Protein AF-A0A1V3IT65-F1 (afdb_monomer_lite)

Secondary structure (DSSP, 8-state):
--------SHHHHHHHHHHHHHHHHHHHHHHHHHHHHHHTT--HHHHHHHHHHTSGGGGTS-HHHHHHHHHHHHHHHHHHHHS--S-SHHHHHHHHHHHHSGGGTTS---PPPPGGGS-HHHHHHHHHHHHHHHHHHHHHT--

Sequence (143 aa):
MVIHFTDQSGTIWDKMSKKQSNEHEIQNLLQELKKLLNEVGWDKKVLAKKVVESQEEYFSDTEEEIEKKKSKEYEIIRKLFNRPPKKEETLHFYISFIVEHEDNKKLDFCKLPELENFDDNQKEILTGIAEISSAFFKREKGE

Radius of gyration: 23.19 Å; chains: 1; bounding box: 63×65×56 Å

Foldseek 3Di:
DDDDDDPPPVVVVVVVVVQVVLVVVLVVLLVLLVVLCVVLVHDLLNLLLVVLVPDPCNVVDDPVVSVVSSVVSSVVSVCCNVPPDSDCVVSVVSSCCSCPPPSCVPPDPPDDDDLVPDDPVRNVVVVVVVVVVVVVVVVVVDD

Organism: NCBI:txid1908263

pLDDT: mean 81.08, std 15.34, range [35.62, 96.56]

Structure (mmCIF, N/CA/C/O backbone):
data_AF-A0A1V3IT65-F1
#
_entry.id   AF-A0A1V3IT65-F1
#
loop_
_atom_site.group_PDB
_atom_site.id
_atom_site.type_symbol
_atom_site.label_atom_id
_atom_site.label_alt_id
_atom_site.label_comp_id
_atom_site.label_asym_id
_atom_site.label_entity_id
_atom_site.label_seq_id
_atom_site.pdbx_PDB_ins_code
_atom_site.Cartn_x
_atom_site.Cartn_y
_atom_site.Cartn_z
_atom_site.occupancy
_atom_site.B_iso_or_equiv
_atom_site.auth_seq_id
_atom_site.auth_comp_id
_atom_site.auth_asym_id
_atom_site.auth_atom_id
_atom_site.pdbx_PDB_model_num
ATOM 1 N N . MET A 1 1 ? 50.933 35.010 2.684 1.00 39.28 1 MET A N 1
ATOM 2 C CA . MET A 1 1 ? 49.476 35.054 2.920 1.00 39.28 1 MET A CA 1
ATOM 3 C C . MET A 1 1 ? 48.849 34.124 1.893 1.00 39.28 1 MET A C 1
ATOM 5 O O . MET A 1 1 ? 48.852 34.461 0.719 1.00 39.28 1 MET A O 1
ATOM 9 N N . VAL A 1 2 ? 48.494 32.899 2.286 1.00 35.62 2 VAL A N 1
ATOM 10 C CA . VAL A 1 2 ? 47.970 31.880 1.358 1.00 35.62 2 VAL A CA 1
ATOM 11 C C . VAL A 1 2 ? 46.451 31.987 1.375 1.00 35.62 2 VAL A C 1
ATOM 13 O O . VAL A 1 2 ? 45.830 31.748 2.407 1.00 35.62 2 VAL A O 1
ATOM 16 N N . ILE A 1 3 ? 45.864 32.407 0.257 1.00 40.31 3 ILE A N 1
ATOM 17 C CA . ILE A 1 3 ? 44.412 32.456 0.089 1.00 40.31 3 ILE A CA 1
ATOM 18 C C . ILE A 1 3 ? 43.973 31.059 -0.354 1.00 40.31 3 ILE A C 1
ATOM 20 O O . ILE A 1 3 ? 44.206 30.660 -1.492 1.00 40.31 3 ILE A O 1
ATOM 24 N N . HIS A 1 4 ? 43.367 30.304 0.562 1.00 38.53 4 HIS A N 1
ATOM 25 C CA . HIS A 1 4 ? 42.666 29.068 0.233 1.00 38.53 4 HIS A CA 1
ATOM 26 C C . HIS A 1 4 ? 41.359 29.415 -0.489 1.00 38.53 4 HIS A C 1
ATOM 28 O O . HIS A 1 4 ? 40.383 29.821 0.139 1.00 38.53 4 HIS A O 1
ATOM 34 N N . PHE A 1 5 ? 41.333 29.236 -1.808 1.00 39.69 5 PHE A N 1
ATOM 35 C CA . PHE A 1 5 ? 40.084 29.149 -2.558 1.00 39.69 5 PHE A CA 1
ATOM 36 C C . PHE A 1 5 ? 39.468 27.774 -2.291 1.00 39.69 5 PHE A C 1
ATOM 38 O O . PHE A 1 5 ? 39.936 26.760 -2.804 1.00 39.69 5 PHE A O 1
ATOM 45 N N . THR A 1 6 ? 38.451 27.727 -1.433 1.00 50.41 6 THR A N 1
ATOM 46 C CA . THR A 1 6 ? 37.598 26.544 -1.302 1.00 50.41 6 THR A CA 1
ATOM 47 C C . THR A 1 6 ? 36.607 26.550 -2.459 1.00 50.41 6 THR A C 1
ATOM 49 O O . THR A 1 6 ? 35.789 27.458 -2.590 1.00 50.41 6 THR A O 1
ATOM 52 N N . ASP A 1 7 ? 36.719 25.548 -3.329 1.00 49.53 7 ASP A N 1
ATOM 53 C CA . ASP A 1 7 ? 35.789 25.301 -4.424 1.00 49.53 7 ASP A CA 1
ATOM 54 C C . ASP A 1 7 ? 34.410 24.909 -3.860 1.00 49.53 7 ASP A C 1
ATOM 56 O O . ASP A 1 7 ? 34.151 23.765 -3.487 1.00 49.53 7 ASP A O 1
ATOM 60 N N . GLN A 1 8 ? 33.522 25.897 -3.742 1.00 52.56 8 GLN A N 1
ATOM 61 C CA . GLN A 1 8 ? 32.129 25.707 -3.329 1.00 52.56 8 GLN A CA 1
ATOM 62 C C . GLN A 1 8 ? 31.224 25.238 -4.482 1.00 52.56 8 GLN A C 1
ATOM 64 O O . GLN A 1 8 ? 30.040 24.989 -4.262 1.00 52.56 8 GLN A O 1
ATOM 69 N N . SER A 1 9 ? 31.741 25.105 -5.709 1.00 51.88 9 SER A N 1
ATOM 70 C CA . SER A 1 9 ? 30.915 24.776 -6.873 1.00 51.88 9 SER A CA 1
ATOM 71 C C . SER A 1 9 ? 30.612 23.275 -6.960 1.00 51.88 9 SER A C 1
ATOM 73 O O . SER A 1 9 ? 29.452 22.902 -7.144 1.00 51.88 9 SER A O 1
ATOM 75 N N . GLY A 1 10 ? 31.587 22.400 -6.684 1.00 46.09 10 GLY A N 1
ATOM 76 C CA . GLY A 1 10 ? 31.393 20.941 -6.696 1.00 46.09 10 GLY A CA 1
ATOM 77 C C . GLY A 1 10 ? 30.369 20.417 -5.675 1.00 46.09 10 GLY A C 1
ATOM 78 O O . GLY A 1 10 ? 29.684 19.427 -5.924 1.00 46.09 10 GLY A O 1
ATOM 79 N N . THR A 1 11 ? 30.182 21.113 -4.548 1.00 58.62 11 THR A N 1
ATOM 80 C CA . THR A 1 11 ? 29.223 20.717 -3.496 1.00 58.62 11 THR A CA 1
ATOM 81 C C . THR A 1 11 ? 27.770 21.073 -3.811 1.00 58.62 11 THR A C 1
ATOM 83 O O . THR A 1 11 ? 26.863 20.496 -3.208 1.00 58.62 11 THR A O 1
ATOM 86 N N . ILE A 1 12 ? 27.517 22.006 -4.733 1.00 57.84 12 ILE A N 1
ATOM 87 C CA . ILE A 1 12 ? 26.158 22.420 -5.112 1.00 57.84 12 ILE A CA 1
ATOM 88 C C . ILE A 1 12 ? 25.597 21.479 -6.183 1.00 57.84 12 ILE A C 1
ATOM 90 O O . ILE A 1 12 ? 24.461 21.026 -6.047 1.00 57.84 12 ILE A O 1
ATOM 94 N N . TRP A 1 13 ? 26.402 21.117 -7.187 1.00 50.91 13 TRP A N 1
ATOM 95 C CA . TRP A 1 13 ? 26.004 20.185 -8.249 1.00 50.91 13 TRP A CA 1
ATOM 96 C C . TRP A 1 13 ? 25.720 18.775 -7.719 1.00 50.91 13 TRP A C 1
ATOM 98 O O . TRP A 1 13 ? 24.693 18.191 -8.059 1.00 50.91 13 TRP A O 1
ATOM 108 N N . ASP A 1 14 ? 26.558 18.264 -6.811 1.00 58.44 14 ASP A N 1
ATOM 109 C CA . ASP A 1 14 ? 26.351 16.959 -6.166 1.00 58.44 14 ASP A CA 1
ATOM 110 C C . ASP A 1 14 ? 25.064 16.931 -5.314 1.00 58.44 14 ASP A C 1
ATOM 112 O O . ASP A 1 14 ? 24.287 15.977 -5.364 1.00 58.44 14 ASP A O 1
ATOM 116 N N . LYS A 1 15 ? 24.761 18.025 -4.599 1.00 59.66 15 LYS A N 1
ATOM 117 C CA . LYS A 1 15 ? 23.508 18.166 -3.835 1.00 59.66 15 LYS A CA 1
ATOM 118 C C . LYS A 1 15 ? 22.276 18.300 -4.730 1.00 59.66 15 LYS A C 1
ATOM 120 O O . LYS A 1 15 ? 21.230 17.756 -4.385 1.00 59.66 15 LYS A O 1
ATOM 125 N N . MET A 1 16 ? 22.374 19.025 -5.846 1.00 61.03 16 MET A N 1
ATOM 126 C CA . MET A 1 16 ? 21.277 19.156 -6.813 1.00 61.03 16 MET A CA 1
ATOM 127 C C . MET A 1 16 ? 20.973 17.817 -7.492 1.00 61.03 16 MET A C 1
ATOM 129 O O . MET A 1 16 ? 19.810 17.425 -7.536 1.00 61.03 16 MET A O 1
ATOM 133 N N . SER A 1 17 ? 22.009 17.083 -7.909 1.00 62.94 17 SER A N 1
ATOM 134 C CA . SER A 1 17 ? 21.887 15.749 -8.508 1.00 62.94 17 SER A CA 1
ATOM 135 C C . SER A 1 17 ? 21.255 14.738 -7.541 1.00 62.94 17 SER A C 1
ATOM 137 O O . SER A 1 17 ? 20.247 14.111 -7.864 1.00 62.94 17 SER A O 1
ATOM 139 N N . LYS A 1 18 ? 21.744 14.662 -6.293 1.00 63.47 18 LYS A N 1
ATOM 140 C CA . LYS A 1 18 ? 21.172 13.778 -5.256 1.00 63.47 18 LYS A CA 1
ATOM 141 C C . LYS A 1 18 ? 19.723 14.113 -4.917 1.00 63.47 18 LYS A C 1
ATOM 143 O O . LYS A 1 18 ? 18.908 13.217 -4.718 1.00 63.47 18 LYS A O 1
ATOM 148 N N . LYS A 1 19 ? 19.381 15.403 -4.860 1.00 64.50 19 LYS A N 1
ATOM 149 C CA . LYS A 1 19 ? 18.009 15.845 -4.590 1.00 64.50 19 LYS A CA 1
ATOM 150 C C . LYS A 1 19 ? 17.058 15.452 -5.723 1.00 64.50 19 LYS A C 1
ATOM 152 O O . LYS A 1 19 ? 15.953 15.004 -5.437 1.00 64.50 19 LYS A O 1
ATOM 157 N N . GLN A 1 20 ? 17.490 15.609 -6.972 1.00 66.75 20 GLN A N 1
ATOM 158 C CA . GLN A 1 20 ? 16.704 15.240 -8.147 1.00 66.75 20 GLN A CA 1
ATOM 159 C C . GLN A 1 20 ? 16.527 13.717 -8.260 1.00 66.75 20 GLN A C 1
ATOM 161 O O . GLN A 1 20 ? 15.427 13.258 -8.554 1.00 66.75 20 GLN A O 1
ATOM 166 N N . SER A 1 21 ? 17.570 12.941 -7.943 1.00 72.81 21 SER A N 1
ATOM 167 C CA . SER A 1 21 ? 17.506 11.474 -7.864 1.00 72.81 21 SER A CA 1
ATOM 168 C C . SER A 1 21 ? 16.494 11.000 -6.817 1.00 72.81 21 SER A C 1
ATOM 170 O O . SER A 1 21 ? 15.623 10.199 -7.132 1.00 72.81 21 SER A O 1
ATOM 172 N N . ASN A 1 22 ? 16.550 11.554 -5.602 1.00 78.38 22 ASN A N 1
ATOM 173 C CA . ASN A 1 22 ? 15.633 11.198 -4.514 1.00 78.38 22 ASN A CA 1
ATOM 174 C C . ASN A 1 22 ? 14.171 11.572 -4.835 1.00 78.38 22 ASN A C 1
ATOM 176 O O . ASN A 1 22 ? 13.237 10.847 -4.511 1.00 78.38 22 ASN A O 1
ATOM 180 N N . GLU A 1 23 ? 13.943 12.707 -5.502 1.00 82.19 23 GLU A N 1
ATOM 181 C CA . GLU A 1 23 ? 12.595 13.084 -5.941 1.00 82.19 23 GLU A CA 1
ATOM 182 C C . GLU A 1 23 ? 12.045 12.109 -6.991 1.00 82.19 23 GLU A C 1
ATOM 184 O O . GLU A 1 23 ? 10.873 11.741 -6.926 1.00 82.19 23 GLU A O 1
ATOM 189 N N . HIS A 1 24 ? 12.887 11.654 -7.921 1.00 81.88 24 HIS A N 1
ATOM 190 C CA . HIS A 1 24 ? 12.506 10.654 -8.915 1.00 81.88 24 HIS A CA 1
ATOM 191 C C . HIS A 1 24 ? 12.199 9.292 -8.271 1.00 81.88 24 HIS A C 1
ATOM 193 O O . HIS A 1 24 ? 11.180 8.679 -8.581 1.00 81.88 24 HIS A O 1
ATOM 199 N N . GLU A 1 25 ? 13.019 8.866 -7.314 1.00 85.00 25 GLU A N 1
ATOM 200 C CA . GLU A 1 25 ? 12.822 7.641 -6.533 1.00 85.00 25 GLU A CA 1
ATOM 201 C C . GLU A 1 25 ? 11.500 7.655 -5.756 1.00 85.00 25 GLU A C 1
ATOM 203 O O . GLU A 1 25 ? 10.685 6.742 -5.894 1.00 85.00 25 GLU A O 1
ATOM 208 N N . ILE A 1 26 ? 11.201 8.747 -5.046 1.00 88.69 26 ILE A N 1
ATOM 209 C CA . ILE A 1 26 ? 9.921 8.924 -4.345 1.00 88.69 26 ILE A CA 1
ATOM 210 C C . ILE A 1 26 ? 8.729 8.851 -5.313 1.00 88.69 26 ILE A C 1
ATOM 212 O O . ILE A 1 26 ? 7.690 8.278 -4.973 1.00 88.69 26 ILE A O 1
ATOM 216 N N . GLN A 1 27 ? 8.842 9.432 -6.512 1.00 87.31 27 GLN A N 1
ATOM 217 C CA . GLN A 1 27 ? 7.783 9.347 -7.523 1.00 87.31 27 GLN A CA 1
ATOM 218 C C . GLN A 1 27 ? 7.595 7.916 -8.032 1.00 87.31 27 GLN A C 1
ATOM 220 O O . GLN A 1 27 ? 6.453 7.477 -8.173 1.00 87.31 27 GLN A O 1
ATOM 225 N N . ASN A 1 28 ? 8.686 7.184 -8.259 1.00 87.19 28 ASN A N 1
ATOM 226 C CA . ASN A 1 28 ? 8.637 5.791 -8.696 1.00 87.19 28 ASN A CA 1
ATOM 227 C C . ASN A 1 28 ? 7.968 4.909 -7.636 1.00 87.19 28 ASN A C 1
ATOM 229 O O . ASN A 1 28 ? 7.001 4.216 -7.949 1.00 87.19 28 ASN A O 1
ATOM 233 N N . LEU A 1 29 ? 8.369 5.044 -6.370 1.00 90.75 29 LEU A N 1
ATOM 234 C CA . LEU A 1 29 ? 7.749 4.339 -5.244 1.00 90.75 29 LEU A CA 1
ATOM 235 C C . LEU A 1 29 ? 6.263 4.697 -5.078 1.00 90.75 29 LEU A C 1
ATOM 237 O O . LEU A 1 29 ? 5.434 3.838 -4.785 1.00 90.75 29 LEU A O 1
ATOM 241 N N . LEU A 1 30 ? 5.876 5.956 -5.306 1.00 91.94 30 LEU A N 1
ATOM 242 C CA . LEU A 1 30 ? 4.464 6.352 -5.301 1.00 91.94 30 LEU A CA 1
ATOM 243 C C . LEU A 1 30 ? 3.663 5.685 -6.419 1.00 91.94 30 LEU A C 1
ATOM 245 O O . LEU A 1 30 ? 2.502 5.332 -6.204 1.00 91.94 30 LEU A O 1
ATOM 249 N N . GLN A 1 31 ? 4.236 5.554 -7.615 1.00 90.31 31 GLN A N 1
ATOM 250 C CA . GLN A 1 31 ? 3.585 4.853 -8.722 1.00 90.31 31 GLN A CA 1
ATOM 251 C C . GLN A 1 31 ? 3.475 3.358 -8.437 1.00 90.31 31 GLN A C 1
ATOM 253 O O . GLN A 1 31 ? 2.418 2.776 -8.668 1.00 90.31 31 GLN A O 1
ATOM 258 N N . GLU A 1 32 ? 4.519 2.757 -7.879 1.00 90.38 32 GLU A N 1
ATOM 259 C CA . GLU A 1 32 ? 4.520 1.358 -7.464 1.00 90.38 32 GLU A CA 1
ATOM 260 C C . GLU A 1 32 ? 3.452 1.086 -6.403 1.00 90.38 32 GLU A C 1
ATOM 262 O O . GLU A 1 32 ? 2.619 0.200 -6.582 1.00 90.38 32 GLU A O 1
ATOM 267 N N . LEU A 1 33 ? 3.360 1.932 -5.374 1.00 93.81 33 LEU A N 1
ATOM 268 C CA . LEU A 1 33 ? 2.310 1.827 -4.365 1.00 93.81 33 LEU A CA 1
ATOM 269 C C . LEU A 1 33 ? 0.900 1.941 -4.979 1.00 93.81 33 LEU A C 1
ATOM 271 O O . LEU A 1 33 ? -0.006 1.212 -4.576 1.00 93.81 33 LEU A O 1
ATOM 275 N N . LYS A 1 34 ? 0.689 2.818 -5.976 1.00 93.56 34 LYS A N 1
ATOM 276 C CA . LYS A 1 34 ? -0.594 2.890 -6.710 1.00 93.56 34 LYS A CA 1
ATOM 277 C C . LYS A 1 34 ? -0.881 1.605 -7.483 1.00 93.56 34 LYS A C 1
ATOM 279 O O . LYS A 1 34 ? -2.022 1.147 -7.470 1.00 93.56 34 LYS A O 1
ATOM 284 N N . LYS A 1 35 ? 0.121 1.054 -8.174 1.00 91.25 35 LYS A N 1
ATOM 285 C CA . LYS A 1 35 ? -0.015 -0.194 -8.936 1.00 91.25 35 LYS A CA 1
ATOM 286 C C . LYS A 1 35 ? -0.382 -1.343 -8.003 1.00 91.25 35 LYS A C 1
ATOM 288 O O . LYS A 1 35 ? -1.400 -1.984 -8.234 1.00 91.25 35 LYS A O 1
ATOM 293 N N . LEU A 1 36 ? 0.356 -1.517 -6.907 1.00 92.38 36 LEU A N 1
ATOM 294 C CA . LEU A 1 36 ? 0.089 -2.553 -5.911 1.00 92.38 36 LEU A CA 1
ATOM 295 C C . LEU A 1 36 ? -1.327 -2.452 -5.343 1.00 92.38 36 LEU A C 1
ATOM 297 O O . LEU A 1 36 ? -2.036 -3.451 -5.333 1.00 92.38 36 LEU A O 1
ATOM 301 N N . LEU A 1 37 ? -1.777 -1.253 -4.952 1.00 94.38 37 LEU A N 1
ATOM 302 C CA . LEU A 1 37 ? -3.149 -1.046 -4.470 1.00 94.38 37 LEU A CA 1
ATOM 303 C C . LEU A 1 37 ? -4.210 -1.478 -5.490 1.00 94.38 37 LEU A C 1
ATOM 305 O O . LEU A 1 37 ? -5.189 -2.122 -5.117 1.00 94.38 37 LEU A O 1
ATOM 309 N N . ASN A 1 38 ? -4.005 -1.169 -6.771 1.00 92.69 38 ASN A N 1
ATOM 310 C CA . ASN A 1 38 ? -4.913 -1.607 -7.829 1.00 92.69 38 ASN A CA 1
ATOM 311 C C . ASN A 1 38 ? -4.890 -3.131 -8.011 1.00 92.69 38 ASN A C 1
ATOM 313 O O . ASN A 1 38 ? -5.943 -3.732 -8.202 1.00 92.69 38 ASN A O 1
ATOM 317 N N . GLU A 1 39 ? -3.714 -3.756 -7.938 1.00 90.94 39 GLU A N 1
ATOM 318 C CA . GLU A 1 39 ? -3.546 -5.204 -8.107 1.00 90.94 39 GLU A CA 1
ATOM 319 C C . GLU A 1 39 ? -4.198 -6.013 -6.986 1.00 90.94 39 GLU A C 1
ATOM 321 O O . GLU A 1 39 ? -4.846 -7.023 -7.256 1.00 90.94 39 GLU A O 1
ATOM 326 N N . VAL A 1 40 ? -4.080 -5.549 -5.739 1.00 93.56 40 VAL A N 1
ATOM 327 C CA . VAL A 1 40 ? -4.724 -6.189 -4.579 1.00 93.56 40 VAL A CA 1
ATOM 328 C C . VAL A 1 40 ? -6.188 -5.758 -4.403 1.00 93.56 40 VAL A C 1
ATOM 330 O O . VAL A 1 40 ? -6.884 -6.251 -3.516 1.00 93.56 40 VAL A O 1
ATOM 333 N N . GLY A 1 41 ? -6.672 -4.828 -5.234 1.00 93.00 41 GLY A N 1
ATOM 334 C CA . GLY A 1 41 ? -8.038 -4.307 -5.181 1.00 93.00 41 GLY A CA 1
ATOM 335 C C . GLY A 1 41 ? -8.343 -3.490 -3.923 1.00 93.00 41 GLY A C 1
ATOM 336 O O . GLY A 1 41 ? -9.482 -3.487 -3.453 1.00 93.00 41 GLY A O 1
ATOM 337 N N . TRP A 1 42 ? -7.343 -2.826 -3.337 1.00 96.00 42 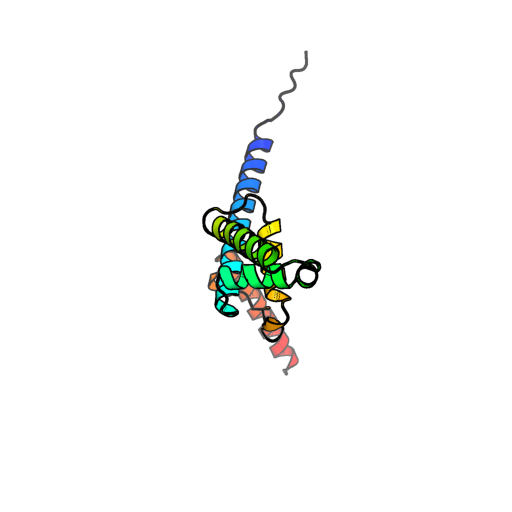TRP A N 1
ATOM 338 C CA . TRP A 1 42 ? -7.510 -2.023 -2.124 1.00 96.00 42 TRP A CA 1
ATOM 339 C C . TRP A 1 42 ? -7.554 -0.537 -2.446 1.00 96.00 42 TRP A C 1
ATOM 341 O O . TRP A 1 42 ? -6.733 -0.005 -3.190 1.00 96.00 42 TRP A O 1
ATOM 351 N N . ASP A 1 43 ? -8.480 0.166 -1.802 1.00 95.69 43 ASP A N 1
ATOM 352 C CA . ASP A 1 43 ? -8.437 1.620 -1.747 1.00 95.69 43 A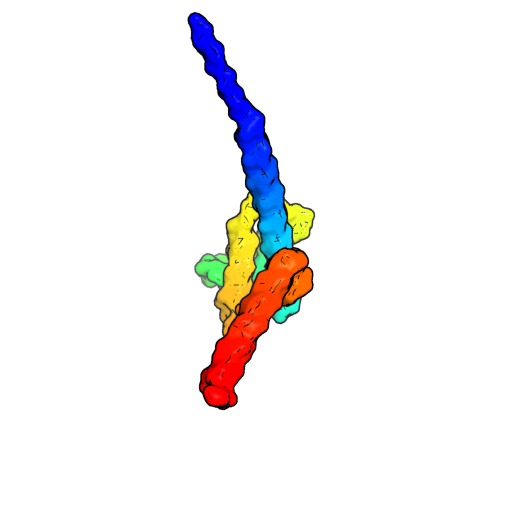SP A CA 1
ATOM 353 C C . ASP A 1 43 ? -7.632 2.108 -0.525 1.00 95.69 43 ASP A C 1
ATOM 355 O O . ASP A 1 43 ? -7.197 1.343 0.342 1.00 95.69 43 ASP A O 1
ATOM 359 N N . LYS A 1 44 ? -7.450 3.428 -0.429 1.00 95.19 44 LYS A N 1
ATOM 360 C CA . LYS A 1 44 ? -6.715 4.061 0.679 1.00 95.19 44 LYS A CA 1
ATOM 361 C C . LYS A 1 44 ? -7.354 3.796 2.050 1.00 95.19 44 LYS A C 1
ATOM 363 O O . LYS A 1 44 ? -6.641 3.803 3.049 1.00 95.19 44 LYS A O 1
ATOM 368 N N . LYS A 1 45 ? -8.678 3.604 2.119 1.00 96.00 45 LYS A N 1
ATOM 369 C CA . LYS A 1 45 ? -9.391 3.317 3.374 1.00 96.00 45 LYS A CA 1
ATOM 370 C C . LYS A 1 45 ? -9.156 1.876 3.807 1.00 96.00 45 LYS A C 1
ATOM 372 O O . LYS A 1 45 ? -8.930 1.634 4.988 1.00 96.00 45 LYS A O 1
ATOM 377 N N . VAL A 1 46 ? -9.177 0.937 2.863 1.00 96.44 46 VAL A N 1
ATOM 378 C CA . VAL A 1 46 ? -8.875 -0.475 3.108 1.00 96.44 46 VAL A CA 1
ATOM 379 C C . VAL A 1 46 ? -7.434 -0.631 3.581 1.00 96.44 46 VAL A C 1
ATOM 381 O O . VAL A 1 46 ? -7.213 -1.300 4.586 1.00 96.44 46 VAL A O 1
ATOM 384 N N . LEU A 1 47 ? -6.475 0.047 2.937 1.00 96.56 47 LEU A N 1
ATOM 385 C CA . LEU A 1 47 ? -5.084 0.054 3.397 1.00 96.56 47 LEU A CA 1
ATOM 386 C C . LEU A 1 47 ? -4.972 0.568 4.842 1.00 96.56 47 LEU A C 1
ATOM 388 O O . LEU A 1 47 ? -4.402 -0.116 5.685 1.00 96.56 47 LEU A O 1
ATOM 392 N N . ALA A 1 48 ? -5.571 1.725 5.148 1.00 96.06 48 ALA A N 1
ATOM 393 C CA . ALA A 1 48 ? -5.560 2.298 6.498 1.00 96.06 48 ALA A CA 1
ATOM 394 C C . ALA A 1 48 ? -6.146 1.340 7.545 1.00 96.06 48 ALA A C 1
ATOM 396 O O . ALA A 1 48 ? -5.579 1.152 8.619 1.00 96.06 48 ALA A O 1
ATOM 397 N N . LYS A 1 49 ? -7.279 0.712 7.211 1.00 95.88 49 LYS A N 1
ATOM 398 C CA . LYS A 1 49 ? -7.950 -0.268 8.064 1.00 95.88 49 LYS A CA 1
ATOM 399 C C . LYS A 1 49 ? -7.027 -1.444 8.386 1.00 95.88 49 LYS A C 1
ATOM 401 O O . LYS A 1 49 ? -6.870 -1.768 9.558 1.00 95.88 49 LYS A O 1
ATOM 406 N N . LYS A 1 50 ? -6.404 -2.036 7.364 1.00 95.69 50 LYS A N 1
ATOM 407 C CA . LYS A 1 50 ? -5.529 -3.208 7.507 1.00 95.69 50 LYS A CA 1
ATOM 408 C C . LYS A 1 50 ? -4.265 -2.903 8.298 1.00 95.69 50 LYS A C 1
ATOM 410 O O . LYS A 1 50 ? -3.882 -3.693 9.150 1.00 95.69 50 LYS A O 1
ATOM 415 N N . VAL A 1 51 ? -3.657 -1.738 8.071 1.00 95.50 51 VAL A N 1
ATOM 416 C CA . VAL A 1 51 ? -2.483 -1.299 8.839 1.00 95.50 51 VAL A CA 1
ATOM 417 C C . VAL A 1 51 ? -2.820 -1.204 10.326 1.00 95.50 51 VAL A C 1
ATOM 419 O O . VAL A 1 51 ? -2.082 -1.739 11.145 1.00 95.50 51 VAL A O 1
ATOM 422 N N . VAL A 1 52 ? -3.955 -0.602 10.691 1.00 94.31 52 VAL A N 1
ATOM 423 C CA . VAL A 1 52 ? -4.370 -0.513 12.103 1.00 94.31 52 VAL A CA 1
ATOM 424 C C . VAL A 1 52 ? -4.725 -1.884 12.680 1.00 94.31 52 VAL A C 1
ATOM 426 O O . VAL A 1 52 ? -4.380 -2.163 13.819 1.00 94.31 52 VAL A O 1
ATOM 429 N N . GLU A 1 53 ? -5.368 -2.750 11.899 1.00 93.25 53 GLU A N 1
ATOM 430 C CA . GLU A 1 53 ? -5.719 -4.119 12.312 1.00 93.25 53 GLU A CA 1
ATOM 431 C C . GLU A 1 53 ? -4.496 -5.022 12.533 1.00 93.25 53 GLU A C 1
ATOM 433 O O . GLU A 1 53 ? -4.577 -5.969 13.309 1.00 93.25 53 GLU A O 1
ATOM 438 N N . SER A 1 54 ? -3.359 -4.714 11.904 1.00 91.44 54 SER A N 1
ATOM 439 C CA . SER A 1 54 ? -2.091 -5.427 12.120 1.00 91.44 54 SER A CA 1
ATOM 440 C C . SER A 1 54 ? -1.299 -4.983 13.356 1.00 91.44 54 SER A C 1
ATOM 442 O O . SER A 1 54 ? -0.303 -5.620 13.694 1.00 91.44 54 SER A O 1
ATOM 444 N N . GLN A 1 55 ? -1.697 -3.892 14.018 1.00 90.25 55 GLN A N 1
ATOM 445 C CA . GLN A 1 55 ? -1.003 -3.386 15.206 1.00 90.25 55 GLN A CA 1
ATOM 446 C C . GLN A 1 55 ? -1.345 -4.239 16.429 1.00 90.25 55 GLN A C 1
ATOM 448 O O . GLN A 1 55 ? -2.497 -4.626 16.618 1.00 90.25 55 GLN A O 1
ATOM 453 N N . GLU A 1 56 ? -0.362 -4.496 17.295 1.00 81.56 56 GLU A N 1
ATOM 454 C CA . GLU A 1 56 ? -0.563 -5.302 18.508 1.00 81.56 56 GLU A CA 1
ATOM 455 C C . GLU A 1 56 ? -1.651 -4.712 19.416 1.00 81.56 56 GLU A C 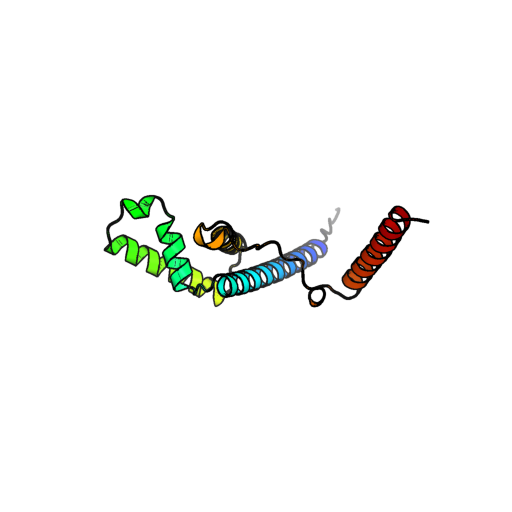1
ATOM 457 O O . GLU A 1 56 ? -2.443 -5.454 20.001 1.00 81.56 56 GLU A O 1
ATOM 462 N N . GLU A 1 57 ? -1.752 -3.378 19.482 1.00 83.44 57 GLU A N 1
ATOM 463 C CA . GLU A 1 57 ? -2.738 -2.701 20.326 1.00 83.44 57 GLU A CA 1
ATOM 464 C C . GLU A 1 57 ? -4.182 -2.847 19.821 1.00 83.44 57 GLU A C 1
ATOM 466 O O . GLU A 1 57 ? -5.118 -2.557 20.565 1.00 83.44 57 GLU A O 1
ATOM 471 N N . TYR A 1 58 ? -4.398 -3.330 18.591 1.00 81.56 58 TYR A N 1
ATOM 472 C CA . TYR A 1 58 ? -5.738 -3.498 18.022 1.00 81.56 58 TYR A CA 1
ATOM 473 C C . TYR A 1 58 ? -6.651 -4.364 18.903 1.00 81.56 58 TYR A C 1
ATOM 475 O O . TYR A 1 58 ? -7.849 -4.111 18.995 1.00 81.56 58 TYR A O 1
ATOM 483 N N . PHE A 1 59 ? -6.088 -5.371 19.576 1.00 77.50 59 PHE A N 1
ATOM 484 C CA . PHE A 1 59 ? -6.848 -6.278 20.441 1.00 77.50 59 PHE A CA 1
ATOM 485 C C . PHE A 1 59 ? -7.101 -5.722 21.848 1.00 77.50 59 PHE A C 1
ATOM 487 O O . PHE A 1 59 ? -7.940 -6.263 22.569 1.00 77.50 59 PHE A O 1
ATOM 494 N N . SER A 1 60 ? -6.374 -4.677 22.253 1.00 85.44 60 SER A N 1
ATOM 495 C CA . SER A 1 60 ? -6.491 -4.044 23.573 1.00 85.44 60 SER A CA 1
ATOM 496 C C . SER A 1 60 ? -7.242 -2.714 23.555 1.00 85.44 60 SER A C 1
ATOM 498 O O . SER A 1 60 ? -7.724 -2.282 24.601 1.00 85.44 60 SER A O 1
ATOM 500 N N . ASP A 1 61 ? -7.327 -2.070 22.394 1.00 87.88 61 ASP A N 1
ATOM 501 C CA . ASP A 1 61 ? -7.972 -0.775 22.224 1.00 87.88 61 ASP A CA 1
ATOM 502 C C . ASP A 1 61 ? -9.501 -0.878 22.228 1.00 87.88 61 ASP A C 1
ATOM 504 O O . ASP A 1 61 ? -10.109 -1.863 21.801 1.00 87.88 61 ASP A O 1
ATOM 508 N N . THR A 1 62 ? -10.146 0.200 22.661 1.00 91.50 62 THR A N 1
ATOM 509 C CA . THR A 1 62 ? -11.592 0.367 22.502 1.00 91.50 62 THR A CA 1
ATOM 510 C C . THR A 1 62 ? -11.969 0.624 21.040 1.00 91.50 62 THR A C 1
ATOM 512 O O . THR A 1 62 ? -11.175 1.115 20.237 1.00 91.50 62 THR A O 1
ATOM 515 N N . GLU A 1 63 ? -13.228 0.365 20.684 1.00 89.31 63 GLU A N 1
ATOM 516 C CA . GLU A 1 63 ? -13.740 0.621 19.330 1.00 89.31 63 GLU A CA 1
ATOM 517 C C . GLU A 1 63 ? -13.568 2.093 18.903 1.00 89.31 63 GLU A C 1
ATOM 519 O O . GLU A 1 63 ? -13.207 2.378 17.759 1.00 89.31 63 GLU A O 1
ATOM 524 N N . GLU A 1 64 ? -13.742 3.039 19.834 1.00 91.75 64 GLU A N 1
ATOM 525 C CA . GLU A 1 64 ? -13.544 4.469 19.567 1.00 91.75 64 GLU A CA 1
ATOM 526 C C . GLU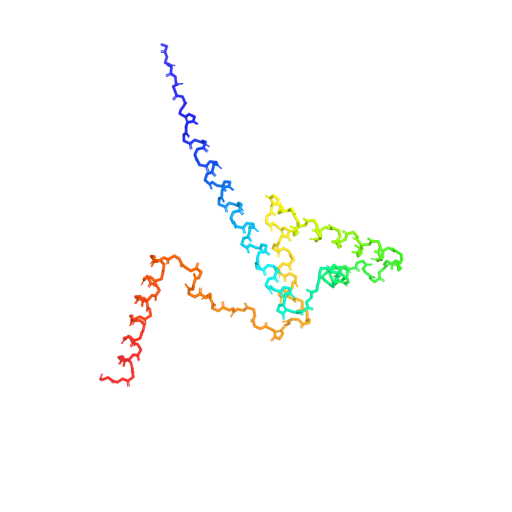 A 1 64 ? -12.070 4.807 19.273 1.00 91.75 64 GLU A C 1
ATOM 528 O O . GLU A 1 64 ? -11.775 5.645 18.414 1.00 91.75 64 GLU A O 1
ATOM 533 N N . GLU A 1 65 ? -11.126 4.159 19.960 1.00 91.81 65 GLU A N 1
ATOM 534 C CA . GLU A 1 65 ? -9.687 4.324 19.723 1.00 91.81 65 GLU A CA 1
ATOM 535 C C . GLU A 1 65 ? -9.265 3.732 18.381 1.00 91.81 65 GLU A C 1
ATOM 537 O O . GLU A 1 65 ? -8.549 4.391 17.620 1.00 91.81 65 GLU A O 1
ATOM 542 N N . ILE A 1 66 ? -9.773 2.544 18.047 1.00 91.81 66 ILE A N 1
ATOM 543 C CA . ILE A 1 66 ? -9.545 1.893 16.755 1.00 91.81 66 ILE A CA 1
ATOM 544 C C . ILE A 1 66 ? -10.034 2.791 15.615 1.00 91.81 66 ILE A C 1
ATOM 546 O O . ILE A 1 66 ? -9.299 3.016 14.651 1.00 91.81 66 ILE A O 1
ATOM 550 N N . GLU A 1 67 ? -11.241 3.352 15.715 1.00 91.62 67 GLU A N 1
ATOM 551 C CA . GLU A 1 67 ? -11.786 4.223 14.668 1.00 91.62 67 GLU A CA 1
ATOM 552 C C . GLU A 1 67 ? -10.974 5.522 14.528 1.00 91.62 67 GLU A C 1
ATOM 554 O O . GLU A 1 67 ? -10.662 5.962 13.415 1.00 91.62 67 GLU A O 1
ATOM 559 N N . LYS A 1 68 ? -10.524 6.107 15.648 1.00 92.81 68 LYS A N 1
ATOM 560 C CA . LYS A 1 68 ? -9.601 7.256 15.631 1.00 92.81 68 LYS A CA 1
ATOM 561 C C . LYS A 1 68 ? -8.275 6.909 14.952 1.00 92.81 68 LYS A C 1
ATOM 563 O O . LYS A 1 68 ? -7.791 7.708 14.144 1.00 92.81 68 LYS A O 1
ATOM 568 N N . LYS A 1 69 ? -7.694 5.738 15.237 1.00 93.62 69 LYS A N 1
ATOM 569 C CA . LYS A 1 69 ? -6.463 5.254 14.590 1.00 93.62 69 LYS A CA 1
ATOM 570 C C . LYS A 1 69 ? -6.671 5.059 13.087 1.00 93.62 69 LYS A C 1
ATOM 572 O O . LYS A 1 69 ? -5.885 5.593 12.307 1.00 93.62 69 LYS A O 1
ATOM 577 N N . LYS A 1 70 ? -7.763 4.407 12.669 1.00 94.75 70 LYS A N 1
ATOM 578 C CA . LYS A 1 70 ? -8.117 4.192 11.249 1.00 94.75 70 LYS A CA 1
ATOM 579 C C . LYS A 1 70 ? -8.264 5.509 10.490 1.00 94.75 70 LYS A C 1
ATOM 581 O O . LYS A 1 70 ? -7.692 5.672 9.413 1.00 94.75 70 LYS A O 1
ATOM 586 N N . SER A 1 71 ? -8.972 6.476 11.072 1.00 94.81 71 SER A N 1
ATOM 587 C CA . SER A 1 71 ? -9.150 7.810 10.488 1.00 94.81 71 SER A CA 1
ATOM 588 C C . SER A 1 71 ? -7.824 8.573 10.365 1.00 94.81 71 SER A C 1
ATOM 590 O O . SER A 1 71 ? -7.523 9.157 9.319 1.00 94.81 71 SER A O 1
ATOM 592 N N . LYS A 1 72 ? -6.982 8.517 11.405 1.00 95.38 72 LYS A N 1
ATOM 593 C CA . LYS A 1 72 ? -5.654 9.143 11.402 1.00 95.38 72 LYS A CA 1
ATOM 594 C C . LYS A 1 72 ? -4.744 8.534 10.334 1.00 95.38 72 LYS A C 1
ATOM 596 O O . LYS A 1 72 ? -4.118 9.282 9.584 1.00 95.38 72 LYS A O 1
ATOM 601 N N . GLU A 1 73 ? -4.705 7.208 10.243 1.00 96.00 73 GLU A N 1
ATOM 602 C CA . GLU A 1 73 ? -3.904 6.476 9.260 1.00 96.00 73 GLU A CA 1
ATOM 603 C C . GLU A 1 73 ? -4.367 6.777 7.829 1.00 96.00 73 GLU A C 1
ATOM 605 O O . GLU A 1 73 ? -3.561 7.073 6.945 1.00 96.00 73 GLU A O 1
ATOM 610 N N . TYR A 1 74 ? -5.684 6.834 7.609 1.00 96.44 74 TYR A N 1
ATOM 611 C CA . TYR A 1 74 ? -6.251 7.235 6.325 1.00 96.44 74 TYR A CA 1
ATOM 612 C C . TYR A 1 74 ? -5.808 8.640 5.906 1.00 96.44 74 TYR A C 1
ATOM 614 O O . TYR A 1 74 ? -5.450 8.850 4.747 1.00 96.44 74 TYR A O 1
ATOM 622 N N . GLU A 1 75 ? -5.796 9.613 6.818 1.00 95.88 75 GLU A N 1
ATOM 623 C CA . GLU A 1 75 ? -5.341 10.969 6.502 1.00 95.88 75 GLU A CA 1
ATOM 624 C C . GLU A 1 75 ? -3.835 11.034 6.197 1.00 95.88 75 GLU A C 1
ATOM 626 O O . GLU A 1 75 ? -3.422 11.830 5.346 1.00 95.88 75 GLU A O 1
ATOM 631 N N . ILE A 1 76 ? -3.014 10.181 6.821 1.00 93.31 76 ILE A N 1
ATOM 632 C CA . ILE A 1 76 ? -1.588 10.031 6.480 1.00 93.31 76 ILE A CA 1
ATOM 633 C C . ILE A 1 76 ? -1.453 9.527 5.041 1.00 93.31 76 ILE A C 1
ATOM 635 O O . ILE A 1 76 ? -0.835 10.198 4.208 1.00 93.31 76 ILE A O 1
ATOM 639 N N . ILE A 1 77 ? -2.107 8.410 4.721 1.00 93.81 77 ILE A N 1
ATOM 640 C CA . ILE A 1 77 ? -2.095 7.805 3.384 1.00 93.81 77 ILE A CA 1
ATOM 641 C C . ILE A 1 77 ? -2.645 8.795 2.350 1.00 93.81 77 ILE A C 1
ATOM 643 O O . ILE A 1 77 ? -2.050 9.021 1.298 1.00 93.81 77 ILE A O 1
ATOM 647 N N . ARG A 1 78 ? -3.761 9.469 2.638 1.00 94.50 78 ARG A N 1
ATOM 648 C CA . ARG A 1 78 ? -4.353 10.473 1.745 1.00 94.50 78 ARG A CA 1
ATOM 649 C C . ARG A 1 78 ? -3.364 11.589 1.416 1.00 94.50 78 ARG A C 1
ATOM 651 O O . ARG A 1 78 ? -3.258 11.969 0.248 1.00 94.50 78 ARG A O 1
ATOM 658 N N . LYS A 1 79 ? -2.650 12.107 2.420 1.00 92.75 79 LYS A N 1
ATOM 659 C CA . LYS A 1 79 ? -1.632 13.149 2.231 1.00 92.75 79 LYS A CA 1
ATOM 660 C C . LYS A 1 79 ? -0.455 12.641 1.409 1.00 92.75 79 LYS A C 1
ATOM 662 O O . LYS A 1 79 ? -0.038 13.371 0.518 1.00 92.75 79 LYS A O 1
ATOM 667 N N . LEU A 1 80 ? -0.002 11.408 1.637 1.00 91.00 80 LEU A N 1
ATOM 668 C CA . LEU A 1 80 ? 1.087 10.762 0.896 1.00 91.00 80 LEU A CA 1
ATOM 669 C C . LEU A 1 80 ? 0.869 10.816 -0.626 1.00 91.00 80 LEU A C 1
ATOM 671 O O . LEU A 1 80 ? 1.765 11.198 -1.372 1.00 91.00 80 LEU A O 1
ATOM 675 N N . PHE A 1 81 ? -0.348 10.504 -1.087 1.00 88.69 81 PHE A N 1
ATOM 676 C CA . PHE A 1 81 ? -0.683 10.510 -2.518 1.00 88.69 81 PHE A CA 1
ATOM 677 C C . PHE A 1 81 ? -0.897 11.905 -3.116 1.00 88.69 81 PHE A C 1
ATOM 679 O O . PHE A 1 81 ? -0.766 12.065 -4.328 1.00 88.69 81 PHE A O 1
ATOM 686 N N . ASN A 1 82 ? -1.274 12.893 -2.302 1.00 88.75 82 ASN A N 1
ATOM 687 C CA . ASN A 1 82 ? -1.519 14.262 -2.769 1.00 88.75 82 ASN A CA 1
ATOM 688 C C . ASN A 1 82 ? -0.248 15.115 -2.741 1.00 88.75 82 ASN A C 1
ATOM 690 O O . ASN A 1 82 ? -0.085 16.027 -3.547 1.00 88.75 82 ASN A O 1
ATOM 694 N N . ARG A 1 83 ? 0.630 14.845 -1.777 1.00 87.75 83 ARG A N 1
ATOM 695 C CA . ARG A 1 83 ? 1.886 15.546 -1.565 1.00 87.75 83 ARG A CA 1
ATOM 696 C C . ARG A 1 83 ? 2.962 14.501 -1.266 1.00 87.75 83 ARG A C 1
ATOM 698 O O . ARG A 1 83 ? 2.988 14.001 -0.140 1.00 87.75 83 ARG A O 1
ATOM 705 N N . PRO A 1 84 ? 3.846 14.212 -2.237 1.00 80.25 84 PRO A N 1
ATOM 706 C CA . PRO A 1 84 ? 4.924 13.256 -2.054 1.00 80.25 84 PRO A CA 1
ATOM 707 C C . PRO A 1 84 ? 5.717 13.537 -0.771 1.00 80.25 84 PRO A C 1
ATOM 709 O O . PRO A 1 84 ? 5.989 14.709 -0.461 1.00 80.25 84 PRO A O 1
ATOM 712 N N . PRO A 1 85 ? 6.057 12.497 0.007 1.00 82.50 85 PRO A N 1
ATOM 713 C CA . PRO A 1 85 ? 6.840 12.667 1.219 1.00 82.50 85 PRO A CA 1
ATOM 714 C C . PRO A 1 85 ? 8.254 13.138 0.864 1.00 82.50 85 PRO A C 1
ATOM 716 O O . PRO A 1 85 ? 8.722 12.975 -0.255 1.00 82.50 85 PRO A O 1
ATOM 719 N N . LYS A 1 86 ? 8.966 13.721 1.832 1.00 78.38 86 LYS A N 1
ATOM 720 C CA . LYS A 1 86 ? 10.393 14.056 1.656 1.00 78.38 86 LYS A CA 1
ATOM 721 C C . LYS A 1 86 ? 11.321 12.852 1.849 1.00 78.38 86 LYS A C 1
ATOM 723 O O . LYS A 1 86 ? 12.509 12.962 1.565 1.00 78.38 86 LYS A O 1
ATOM 728 N N . LYS A 1 87 ? 10.787 11.769 2.412 1.00 81.75 87 LYS A N 1
ATOM 729 C CA . LYS A 1 87 ? 11.490 10.540 2.763 1.00 81.75 87 LYS A CA 1
ATOM 730 C C . LYS A 1 87 ? 10.744 9.355 2.166 1.00 81.75 87 LYS A C 1
ATOM 732 O O . LYS A 1 87 ? 9.518 9.305 2.258 1.00 81.75 87 LYS A O 1
ATOM 737 N N . GLU A 1 88 ? 11.490 8.406 1.630 1.00 86.81 88 GLU A N 1
ATOM 738 C CA . GLU A 1 88 ? 10.990 7.148 1.067 1.00 86.81 88 GLU A CA 1
ATOM 739 C C . GLU A 1 88 ? 10.534 6.127 2.120 1.00 86.81 88 GLU A C 1
ATOM 741 O O . GLU A 1 88 ? 9.676 5.303 1.826 1.00 86.81 88 GLU A O 1
ATOM 746 N N . GLU A 1 89 ? 11.037 6.216 3.359 1.00 89.69 89 GLU A N 1
ATOM 747 C CA . GLU A 1 89 ? 10.778 5.271 4.465 1.00 89.69 89 GLU A CA 1
ATOM 748 C C . GLU A 1 89 ? 9.286 4.906 4.606 1.00 89.69 89 GLU A C 1
ATOM 750 O O . GLU A 1 89 ? 8.919 3.741 4.749 1.00 89.69 89 GLU A O 1
ATOM 755 N N . THR A 1 90 ? 8.406 5.907 4.520 1.00 90.19 90 THR A N 1
ATOM 756 C CA . THR A 1 90 ? 6.956 5.714 4.635 1.00 90.19 90 THR A CA 1
ATOM 757 C C . THR A 1 90 ? 6.364 4.959 3.442 1.00 90.19 90 THR A C 1
ATOM 759 O O . THR A 1 90 ? 5.430 4.183 3.615 1.00 90.19 90 THR A O 1
ATOM 762 N N . LEU A 1 91 ? 6.889 5.169 2.232 1.00 92.50 91 LEU A N 1
ATOM 763 C CA . LEU A 1 91 ? 6.449 4.442 1.039 1.00 92.50 91 LEU A CA 1
ATOM 764 C C . LEU A 1 91 ? 6.890 2.984 1.109 1.00 92.50 91 LEU A C 1
ATOM 766 O O . LEU A 1 91 ? 6.059 2.108 0.887 1.00 92.50 91 LEU A O 1
ATOM 770 N N . HIS A 1 92 ? 8.143 2.732 1.498 1.00 92.88 92 HIS A N 1
ATOM 771 C CA . HIS A 1 92 ? 8.637 1.372 1.713 1.00 92.88 92 HIS A CA 1
ATOM 772 C C . HIS A 1 92 ? 7.795 0.620 2.732 1.00 92.88 92 HIS A C 1
ATOM 774 O O . HIS A 1 92 ? 7.390 -0.499 2.449 1.00 92.88 92 HIS A O 1
ATOM 780 N N . PHE A 1 93 ? 7.455 1.249 3.861 1.00 94.62 93 PHE A N 1
ATOM 781 C CA . PHE A 1 93 ? 6.579 0.628 4.852 1.00 94.62 93 PHE A CA 1
ATOM 782 C C . PHE A 1 93 ? 5.262 0.136 4.234 1.00 94.62 93 PHE A C 1
ATOM 784 O O . PHE A 1 93 ? 4.920 -1.032 4.387 1.00 94.62 93 PHE A O 1
ATOM 791 N N . TYR A 1 94 ? 4.534 0.988 3.501 1.00 95.25 94 TYR A N 1
ATOM 792 C CA . TYR A 1 94 ? 3.252 0.583 2.913 1.00 95.25 94 TYR A CA 1
ATOM 793 C C . TYR A 1 94 ? 3.402 -0.431 1.776 1.00 95.25 94 TYR A C 1
ATOM 795 O O . TYR A 1 94 ? 2.556 -1.313 1.645 1.00 95.25 94 TYR A O 1
ATOM 803 N N . ILE A 1 95 ? 4.455 -0.321 0.961 1.00 94.00 95 ILE A N 1
ATOM 804 C CA . ILE A 1 95 ? 4.752 -1.286 -0.104 1.00 94.00 95 ILE A CA 1
ATOM 805 C C . ILE A 1 95 ? 5.029 -2.661 0.509 1.00 94.00 95 ILE A C 1
ATOM 807 O O . ILE A 1 95 ? 4.337 -3.621 0.172 1.00 94.00 95 ILE A O 1
ATOM 811 N N . SER A 1 96 ? 5.966 -2.744 1.459 1.00 92.88 96 SER A N 1
ATOM 812 C CA . SER A 1 96 ? 6.288 -3.981 2.178 1.00 92.88 96 SER A CA 1
ATOM 813 C C . SER A 1 96 ? 5.062 -4.547 2.880 1.00 92.88 96 SER A C 1
ATOM 815 O O . SER A 1 96 ? 4.774 -5.730 2.739 1.00 92.88 96 SER A O 1
ATOM 817 N N . PHE A 1 97 ? 4.273 -3.697 3.5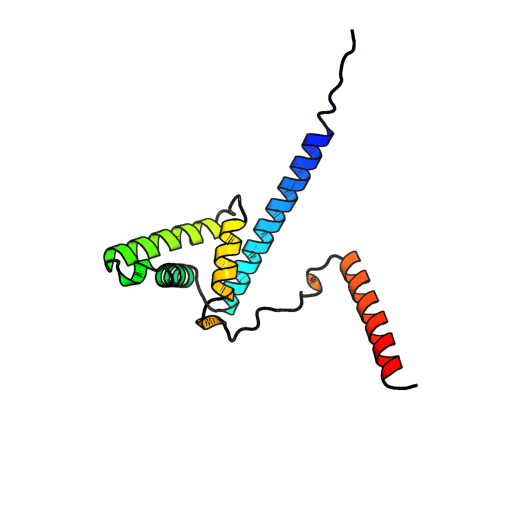46 1.00 95.19 97 PHE A N 1
ATOM 818 C CA . PHE A 1 97 ? 3.039 -4.120 4.198 1.00 95.19 97 PHE A CA 1
ATOM 819 C C . PHE A 1 97 ? 2.069 -4.792 3.221 1.00 95.19 97 PHE A C 1
ATOM 821 O O . PHE A 1 97 ? 1.547 -5.858 3.525 1.00 95.19 97 PHE A O 1
ATOM 828 N N . ILE A 1 98 ? 1.831 -4.204 2.042 1.00 94.25 98 ILE A N 1
ATOM 829 C CA . ILE A 1 98 ? 0.937 -4.796 1.038 1.00 94.25 98 ILE A CA 1
ATOM 830 C C . ILE A 1 98 ? 1.497 -6.130 0.536 1.00 94.25 98 ILE A C 1
ATOM 832 O O . ILE A 1 98 ? 0.746 -7.100 0.459 1.00 94.25 98 ILE A O 1
ATOM 836 N N . VAL A 1 99 ? 2.790 -6.191 0.215 1.00 91.25 99 VAL A N 1
ATOM 837 C CA . VAL A 1 99 ? 3.435 -7.401 -0.323 1.00 91.25 99 VAL A CA 1
ATOM 838 C C . VAL A 1 99 ? 3.408 -8.554 0.687 1.00 91.25 99 VAL A C 1
ATOM 840 O O . VAL A 1 99 ? 3.158 -9.699 0.314 1.00 91.25 99 VAL A O 1
ATOM 843 N N . GLU A 1 100 ? 3.625 -8.262 1.968 1.00 90.44 100 GLU A N 1
ATOM 844 C CA . GLU A 1 100 ? 3.736 -9.266 3.033 1.00 90.44 100 GLU A CA 1
ATOM 845 C C . GLU A 1 100 ? 2.388 -9.639 3.674 1.00 90.44 100 GLU A C 1
ATOM 847 O O . GLU A 1 100 ? 2.298 -10.640 4.396 1.00 90.44 100 GLU A O 1
ATOM 852 N N . HIS A 1 101 ? 1.328 -8.866 3.411 1.00 92.81 101 HIS A N 1
ATOM 853 C CA . HIS A 1 101 ? 0.015 -9.093 4.007 1.00 92.81 101 HIS A CA 1
ATOM 854 C C . HIS A 1 101 ? -0.538 -10.483 3.662 1.00 92.81 101 HIS A C 1
ATOM 856 O O . HIS A 1 101 ? -0.456 -10.958 2.529 1.00 92.81 101 HIS A O 1
ATOM 862 N N . GLU A 1 102 ? -1.182 -11.130 4.634 1.00 89.06 102 GLU A N 1
ATOM 863 C CA . GLU A 1 102 ? -1.678 -12.502 4.495 1.00 89.06 102 GLU A CA 1
ATOM 864 C C . GLU A 1 102 ? -2.646 -12.708 3.321 1.00 89.06 102 GLU A C 1
ATOM 866 O O . GLU A 1 102 ? -2.496 -13.677 2.575 1.00 89.06 102 GLU A O 1
ATOM 871 N N . ASP A 1 103 ? -3.560 -11.761 3.101 1.00 88.56 103 ASP A N 1
ATOM 872 C CA . ASP A 1 103 ? -4.488 -11.751 1.960 1.00 88.56 103 ASP A CA 1
ATOM 873 C C . ASP A 1 103 ? -3.793 -11.779 0.592 1.00 88.56 103 ASP A C 1
ATOM 875 O O . ASP A 1 103 ? -4.375 -12.228 -0.395 1.00 88.56 103 ASP A O 1
ATOM 879 N N . ASN A 1 104 ? -2.544 -11.322 0.539 1.00 88.50 104 ASN A N 1
ATOM 880 C CA . ASN A 1 104 ? -1.802 -11.092 -0.689 1.00 88.50 104 ASN A CA 1
ATOM 881 C C . ASN A 1 104 ? -0.737 -12.164 -0.952 1.00 88.50 104 ASN A C 1
ATOM 883 O O . ASN A 1 104 ? -0.158 -12.185 -2.031 1.00 88.50 104 ASN A O 1
ATOM 887 N N . LYS A 1 105 ? -0.531 -13.122 -0.035 1.00 78.69 105 LYS A N 1
ATOM 888 C CA . LYS A 1 105 ? 0.485 -14.194 -0.147 1.00 78.69 105 LYS A CA 1
ATOM 889 C C . LYS A 1 105 ? 0.403 -15.042 -1.420 1.00 78.69 105 LYS A C 1
ATOM 891 O O . LYS A 1 105 ? 1.353 -15.742 -1.751 1.00 78.69 105 LYS A O 1
ATOM 896 N N . LYS A 1 106 ? -0.752 -15.055 -2.090 1.00 76.00 106 LYS A N 1
ATOM 897 C CA . LYS A 1 106 ? -0.974 -15.806 -3.337 1.00 76.00 106 LYS A CA 1
ATOM 898 C C . LYS A 1 106 ? -0.659 -14.995 -4.595 1.00 76.00 106 LYS A C 1
ATOM 900 O O . LYS A 1 106 ? -0.683 -15.562 -5.683 1.00 76.00 106 LYS A O 1
ATOM 905 N N . LEU A 1 107 ? -0.434 -13.692 -4.459 1.00 78.44 107 LEU A N 1
ATOM 906 C CA . LEU A 1 107 ? -0.090 -12.814 -5.563 1.00 78.44 107 LEU A CA 1
ATOM 907 C C . LEU A 1 107 ? 1.424 -12.862 -5.755 1.00 78.44 107 LEU A C 1
ATOM 909 O O . LEU A 1 107 ? 2.191 -12.617 -4.826 1.00 78.44 107 LEU A O 1
ATOM 913 N N . ASP A 1 108 ? 1.846 -13.213 -6.965 1.00 75.50 108 ASP A N 1
ATOM 914 C CA . ASP A 1 108 ? 3.252 -13.150 -7.337 1.00 75.50 108 ASP A CA 1
ATOM 915 C C . ASP A 1 108 ? 3.605 -11.701 -7.690 1.00 75.50 108 ASP A C 1
ATOM 917 O O . ASP A 1 108 ? 3.335 -11.213 -8.792 1.00 75.50 108 ASP A O 1
ATOM 921 N N . PHE A 1 109 ? 4.143 -10.986 -6.703 1.00 76.31 109 PHE A N 1
ATOM 922 C CA . PHE A 1 109 ? 4.584 -9.601 -6.862 1.00 76.31 109 PHE A CA 1
ATOM 923 C C . PHE A 1 109 ? 5.931 -9.489 -7.588 1.00 76.31 109 PHE A C 1
ATOM 925 O O . PHE A 1 109 ? 6.287 -8.399 -8.038 1.00 76.31 109 PHE A O 1
ATOM 932 N N . CYS A 1 110 ? 6.666 -10.596 -7.759 1.00 66.94 110 CYS A N 1
ATOM 933 C CA . CYS A 1 110 ? 7.902 -10.630 -8.536 1.00 66.94 110 CYS A CA 1
ATOM 934 C C . CYS A 1 110 ? 7.584 -10.609 -10.034 1.00 66.94 110 CYS A C 1
ATOM 936 O O . CYS A 1 110 ? 7.583 -11.629 -10.721 1.00 66.94 110 CYS A O 1
ATOM 938 N N . LYS A 1 111 ? 7.330 -9.412 -10.561 1.00 66.19 111 LYS A N 1
ATOM 939 C CA . LYS A 1 111 ? 7.118 -9.211 -11.994 1.00 66.19 111 LYS A CA 1
ATOM 940 C C . LYS A 1 111 ? 8.427 -8.879 -12.683 1.00 66.19 111 LYS A C 1
ATOM 942 O O . LYS A 1 111 ? 9.227 -8.084 -12.193 1.00 66.19 111 LYS A O 1
ATOM 947 N N . LEU A 1 112 ? 8.618 -9.463 -13.863 1.00 64.31 112 LEU A N 1
ATOM 948 C CA . LEU A 1 112 ? 9.649 -8.985 -14.771 1.00 64.31 112 LEU A CA 1
ATOM 949 C C . LEU A 1 112 ? 9.333 -7.526 -15.135 1.00 64.31 112 LEU A C 1
ATOM 951 O O . LEU A 1 112 ? 8.177 -7.218 -15.439 1.00 64.31 112 LEU A O 1
ATOM 955 N N . PRO A 1 113 ? 10.326 -6.626 -15.098 1.00 63.16 113 PRO A N 1
ATOM 956 C CA . PRO A 1 113 ? 10.110 -5.240 -15.473 1.00 63.16 113 PRO A CA 1
ATOM 957 C C . PRO A 1 113 ? 9.688 -5.161 -16.945 1.00 63.16 113 PRO A C 1
ATOM 959 O O . PRO A 1 113 ? 10.268 -5.821 -17.809 1.00 63.16 113 PRO A O 1
ATOM 962 N N . GLU A 1 114 ? 8.666 -4.357 -17.237 1.00 69.12 114 GLU A N 1
ATOM 963 C CA . GLU A 1 114 ? 8.229 -4.136 -18.616 1.00 69.12 114 GLU A CA 1
ATOM 964 C C . GLU A 1 114 ? 9.339 -3.416 -19.387 1.00 69.12 114 GLU A C 1
ATOM 966 O O . GLU A 1 114 ? 9.863 -2.397 -18.929 1.00 69.12 114 GLU A O 1
ATOM 971 N N . LEU A 1 115 ? 9.670 -3.931 -20.575 1.00 67.62 115 LEU A N 1
ATOM 972 C CA . LEU A 1 115 ? 10.743 -3.397 -21.420 1.00 67.62 115 LEU A CA 1
ATOM 973 C C . LEU A 1 115 ? 10.565 -1.905 -21.732 1.00 67.62 115 LEU A C 1
ATOM 975 O O . LEU A 1 115 ? 11.546 -1.198 -21.921 1.00 67.62 115 LEU A O 1
ATOM 979 N N . GLU A 1 116 ? 9.326 -1.415 -21.756 1.00 72.44 116 GLU A N 1
ATOM 980 C CA . GLU A 1 116 ? 8.978 -0.018 -22.032 1.00 72.44 116 GLU A CA 1
ATOM 981 C C . GLU A 1 116 ? 9.571 0.969 -21.017 1.00 72.44 116 GLU A C 1
ATOM 983 O O . GLU A 1 116 ? 9.858 2.107 -21.389 1.00 72.44 116 GLU A O 1
ATOM 988 N N . ASN A 1 117 ? 9.823 0.522 -19.781 1.00 70.06 117 ASN A N 1
ATOM 989 C CA . ASN A 1 117 ? 10.338 1.353 -18.688 1.00 70.06 117 ASN A CA 1
ATOM 990 C C . ASN A 1 117 ? 11.862 1.555 -18.722 1.00 70.06 117 ASN A C 1
ATOM 992 O O . ASN A 1 117 ? 12.388 2.327 -17.924 1.00 70.06 117 ASN A O 1
ATOM 996 N N . PHE A 1 118 ? 12.569 0.867 -19.618 1.00 76.06 118 PHE A N 1
ATOM 997 C CA . PHE A 1 118 ? 14.011 1.017 -19.793 1.00 76.06 118 PHE A CA 1
ATOM 998 C C . PHE A 1 118 ? 14.327 2.091 -20.837 1.00 76.06 118 PHE A C 1
ATOM 1000 O O . PHE A 1 118 ? 13.602 2.246 -21.827 1.00 76.06 118 PHE A O 1
ATOM 1007 N N . ASP A 1 119 ? 15.420 2.825 -20.645 1.00 82.06 119 ASP A N 1
ATOM 1008 C CA . ASP A 1 119 ? 15.929 3.723 -21.684 1.00 82.06 119 ASP A CA 1
ATOM 1009 C C . ASP A 1 119 ? 16.507 2.937 -22.879 1.00 82.06 119 ASP A C 1
ATOM 1011 O O . ASP A 1 119 ? 16.685 1.718 -22.821 1.00 82.06 119 ASP A O 1
ATOM 1015 N N . ASP A 1 120 ? 16.765 3.621 -23.994 1.00 81.31 120 ASP A N 1
ATOM 1016 C CA . ASP A 1 120 ? 17.186 2.966 -25.240 1.00 81.31 120 ASP A CA 1
ATOM 1017 C C . ASP A 1 120 ? 18.513 2.204 -25.092 1.00 81.31 120 ASP A C 1
ATOM 1019 O O . ASP A 1 120 ? 18.664 1.112 -25.639 1.00 81.31 120 ASP A O 1
ATOM 1023 N N . ASN A 1 121 ? 19.442 2.724 -24.287 1.00 85.75 121 ASN A N 1
ATOM 1024 C CA . ASN A 1 121 ? 20.728 2.079 -24.026 1.00 85.75 121 ASN A CA 1
ATOM 1025 C C . ASN A 1 121 ? 20.551 0.827 -23.147 1.00 85.75 121 ASN A C 1
ATOM 1027 O O . ASN A 1 121 ? 21.130 -0.226 -23.407 1.00 85.75 121 ASN A O 1
ATOM 1031 N N . GLN A 1 122 ? 19.699 0.903 -22.126 1.00 83.12 122 GLN A N 1
ATOM 1032 C CA . GLN A 1 122 ? 19.343 -0.244 -21.291 1.00 83.12 122 GLN A CA 1
ATOM 1033 C C . GLN A 1 122 ? 18.626 -1.337 -22.095 1.00 83.12 122 GLN A C 1
ATOM 1035 O O . GLN A 1 122 ? 18.917 -2.521 -21.919 1.00 83.12 122 GLN A O 1
ATOM 1040 N N . LYS A 1 123 ? 17.727 -0.958 -23.010 1.00 85.06 123 LYS A N 1
ATOM 1041 C CA . LYS A 1 123 ? 17.044 -1.890 -23.922 1.00 85.06 123 LYS A CA 1
ATOM 1042 C C . LYS A 1 123 ? 18.025 -2.605 -24.845 1.00 85.06 123 LYS A C 1
ATOM 1044 O O . LYS A 1 123 ? 17.896 -3.815 -25.039 1.00 85.06 123 LYS A O 1
ATOM 1049 N N . GLU A 1 124 ? 19.008 -1.889 -25.384 1.00 85.75 124 GLU A N 1
ATOM 1050 C CA . GLU A 1 124 ? 20.057 -2.465 -26.231 1.00 85.75 124 GLU A CA 1
ATOM 1051 C C . GLU A 1 124 ? 20.887 -3.505 -25.462 1.00 85.75 124 GLU A C 1
ATOM 1053 O O . GLU A 1 124 ? 21.064 -4.630 -25.932 1.00 85.75 124 GLU A O 1
ATOM 1058 N N . ILE A 1 125 ? 21.294 -3.185 -24.229 1.00 86.62 125 ILE A N 1
ATOM 1059 C CA . ILE A 1 125 ? 22.017 -4.118 -23.350 1.00 86.62 125 ILE A CA 1
ATOM 1060 C C . ILE A 1 125 ? 21.178 -5.370 -23.065 1.00 86.62 125 ILE A C 1
ATOM 1062 O O . ILE A 1 125 ? 21.673 -6.491 -23.201 1.00 86.62 125 ILE A O 1
ATOM 1066 N N . LEU A 1 126 ? 19.908 -5.203 -22.686 1.00 85.06 126 LEU A N 1
ATOM 1067 C CA . LEU A 1 126 ? 19.007 -6.323 -22.394 1.00 85.06 126 LEU A CA 1
ATOM 1068 C C . LEU A 1 126 ? 18.785 -7.214 -23.622 1.00 85.06 126 LEU A C 1
ATOM 1070 O O . LEU A 1 126 ? 18.756 -8.440 -23.497 1.00 85.06 126 LEU A O 1
ATOM 1074 N N . THR A 1 127 ? 18.689 -6.609 -24.807 1.00 84.75 127 THR A N 1
ATOM 1075 C CA . THR A 1 127 ? 18.579 -7.330 -26.081 1.00 84.75 127 THR A CA 1
ATOM 1076 C C . THR A 1 127 ? 19.841 -8.147 -26.349 1.00 84.75 127 THR A C 1
ATOM 1078 O O . THR A 1 127 ? 19.745 -9.347 -26.602 1.00 84.75 127 THR A O 1
ATOM 1081 N N . GLY A 1 128 ? 21.027 -7.553 -26.183 1.00 85.69 128 GLY A N 1
ATOM 1082 C CA . GLY A 1 128 ? 22.297 -8.266 -26.337 1.00 85.69 128 GLY A CA 1
ATOM 1083 C C . GLY A 1 128 ? 22.452 -9.435 -25.356 1.00 85.69 128 GLY A C 1
ATOM 1084 O O . GLY A 1 128 ? 22.874 -10.526 -25.741 1.00 85.69 128 GLY A O 1
ATOM 1085 N N . ILE A 1 129 ? 22.045 -9.258 -24.094 1.00 86.50 129 ILE A N 1
ATOM 1086 C CA . ILE A 1 129 ? 22.025 -10.343 -23.097 1.00 86.50 129 ILE A CA 1
ATOM 1087 C C . ILE A 1 129 ? 21.088 -11.473 -23.544 1.00 86.50 129 ILE A C 1
ATOM 1089 O O . ILE A 1 129 ? 21.457 -12.649 -23.461 1.00 86.50 129 ILE A O 1
ATOM 1093 N N . ALA A 1 130 ? 19.891 -11.139 -24.034 1.00 84.38 130 ALA A N 1
ATOM 1094 C CA . ALA A 1 130 ? 18.923 -12.123 -24.510 1.00 84.38 130 ALA A CA 1
ATOM 1095 C C . ALA A 1 130 ? 19.459 -12.918 -25.713 1.00 84.38 130 ALA A C 1
ATOM 1097 O O . ALA A 1 130 ? 19.316 -14.143 -25.757 1.00 84.38 130 ALA A O 1
ATOM 1098 N N . GLU A 1 131 ? 20.132 -12.252 -26.652 1.00 86.31 131 GLU A N 1
ATOM 1099 C CA . GLU A 1 131 ? 20.766 -12.887 -27.808 1.00 86.31 131 GLU A CA 1
ATOM 1100 C C . GLU A 1 131 ? 21.869 -13.866 -27.388 1.00 86.31 131 GLU A C 1
ATOM 1102 O O . GLU A 1 131 ? 21.829 -15.033 -27.792 1.00 86.31 131 GLU A O 1
ATOM 1107 N N . ILE A 1 132 ? 22.796 -13.435 -26.521 1.00 86.94 132 ILE A N 1
ATOM 1108 C CA . ILE A 1 132 ? 23.889 -14.274 -25.996 1.00 86.94 132 ILE A CA 1
ATOM 1109 C C . ILE A 1 132 ? 23.327 -15.493 -25.262 1.00 86.94 132 ILE A C 1
ATOM 1111 O O . ILE A 1 132 ? 23.746 -16.622 -25.522 1.00 86.94 132 ILE A O 1
ATOM 1115 N N . SER A 1 133 ? 22.354 -15.273 -24.377 1.00 82.88 133 SER A N 1
ATOM 1116 C CA . SER A 1 133 ? 21.690 -16.332 -23.618 1.00 82.88 133 SER A CA 1
ATOM 1117 C C . SER A 1 133 ? 21.027 -17.345 -24.555 1.00 82.88 133 SER A C 1
ATOM 1119 O O . SER A 1 133 ? 21.268 -18.550 -24.458 1.00 82.88 133 SER A O 1
ATOM 1121 N N . SER A 1 134 ? 20.275 -16.870 -25.554 1.00 81.50 134 SER A N 1
ATOM 1122 C CA . SER A 1 134 ? 19.624 -17.744 -26.534 1.00 81.50 134 SER A CA 1
ATOM 1123 C C . SER A 1 134 ? 20.627 -18.569 -27.347 1.00 81.50 134 SER A C 1
ATOM 1125 O O . SER A 1 134 ? 20.383 -19.746 -27.609 1.00 81.50 134 SER A O 1
ATOM 1127 N N . ALA A 1 135 ? 21.767 -17.981 -27.721 1.00 82.06 135 ALA A N 1
ATOM 1128 C CA . ALA A 1 135 ? 22.820 -18.664 -28.459 1.00 82.06 135 ALA A CA 1
ATOM 1129 C C . ALA A 1 135 ? 23.526 -19.719 -27.595 1.00 82.06 135 ALA A C 1
ATOM 1131 O O . ALA A 1 135 ? 23.852 -20.795 -28.094 1.00 82.06 135 ALA A O 1
ATOM 1132 N N . PHE A 1 136 ? 23.725 -19.438 -26.305 1.00 80.06 136 PHE A N 1
ATOM 1133 C CA . PHE A 1 136 ? 24.317 -20.369 -25.347 1.00 80.06 136 PHE A CA 1
ATOM 1134 C C . PHE A 1 136 ? 23.416 -21.593 -25.123 1.00 80.06 136 PHE A C 1
ATOM 1136 O O . PHE A 1 136 ? 23.846 -22.728 -25.324 1.00 80.06 136 PHE A O 1
ATOM 1143 N N . PHE A 1 137 ? 22.133 -21.377 -24.825 1.00 77.00 137 PHE A N 1
ATOM 1144 C CA . PHE A 1 137 ? 21.186 -22.471 -24.579 1.00 77.00 137 PHE A CA 1
ATOM 1145 C C . PHE A 1 137 ? 20.790 -23.252 -25.840 1.00 77.00 137 PHE A C 1
ATOM 1147 O O . PHE A 1 137 ? 20.366 -24.404 -25.741 1.00 77.00 137 PHE A O 1
ATOM 1154 N N . LYS A 1 138 ? 20.937 -22.664 -27.036 1.00 70.44 138 LYS A N 1
ATOM 1155 C CA . LYS A 1 138 ? 20.816 -23.402 -28.303 1.00 70.44 138 LYS A CA 1
ATOM 1156 C C . LYS A 1 138 ? 22.002 -24.340 -28.535 1.00 70.44 138 LYS A C 1
ATOM 1158 O O . LYS A 1 138 ? 21.775 -25.451 -28.994 1.00 70.44 138 LYS A O 1
ATOM 1163 N N . ARG A 1 139 ? 23.228 -23.944 -28.162 1.00 59.72 139 ARG A N 1
ATOM 1164 C CA . ARG A 1 139 ? 24.413 -24.822 -28.254 1.00 59.72 139 ARG A CA 1
ATOM 1165 C C . ARG A 1 139 ? 24.338 -26.016 -27.302 1.00 59.72 139 ARG A C 1
ATOM 1167 O O . ARG A 1 139 ? 24.767 -27.097 -27.672 1.00 59.72 139 ARG A O 1
ATOM 1174 N N . GLU A 1 140 ? 23.750 -25.861 -26.115 1.00 57.59 140 GLU A N 1
ATOM 1175 C CA . GLU A 1 140 ? 23.597 -26.984 -25.171 1.00 57.59 140 GLU A CA 1
ATOM 1176 C C . GLU A 1 140 ? 22.506 -27.999 -25.561 1.00 57.59 140 GLU A C 1
ATOM 1178 O O . GLU A 1 140 ? 22.509 -29.122 -25.061 1.00 57.59 140 GLU A O 1
ATOM 1183 N N . LYS A 1 141 ? 21.574 -27.644 -26.460 1.00 56.06 141 LYS A N 1
ATOM 1184 C CA . LYS A 1 141 ? 20.510 -28.550 -26.937 1.00 56.06 141 LYS A CA 1
ATOM 1185 C C . LYS A 1 141 ? 20.850 -29.320 -28.218 1.00 56.06 141 LYS A C 1
ATOM 1187 O O . LYS A 1 141 ? 19.998 -30.065 -28.701 1.00 56.06 141 LYS A O 1
ATOM 1192 N N . GLY A 1 142 ? 22.084 -29.209 -28.703 1.00 54.53 142 GLY A N 1
ATOM 1193 C CA . GLY A 1 142 ? 22.616 -30.024 -29.791 1.00 54.53 142 GLY A CA 1
ATOM 1194 C C . GLY A 1 142 ? 22.890 -29.224 -31.057 1.00 54.53 142 GLY A C 1
ATOM 1195 O O . GLY A 1 142 ? 21.975 -28.930 -31.822 1.00 54.53 142 GLY A O 1
ATOM 1196 N N . GLU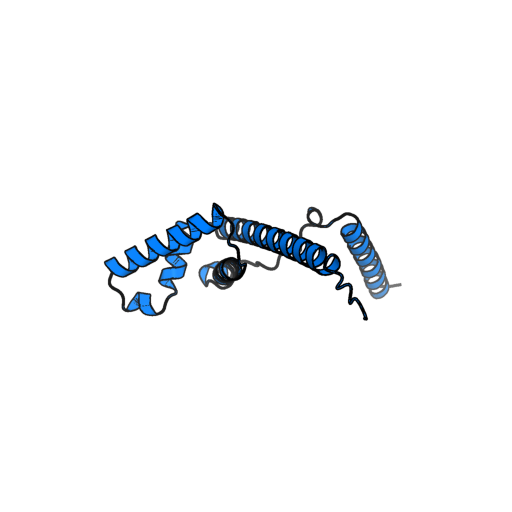 A 1 143 ? 24.173 -28.952 -31.279 1.00 46.22 143 GLU A N 1
ATOM 1197 C CA . GLU A 1 143 ? 24.923 -29.585 -32.373 1.00 46.22 143 GLU A CA 1
ATOM 1198 C C . GLU A 1 143 ? 26.141 -30.300 -31.779 1.00 46.22 143 GLU A C 1
ATOM 1200 O O . GLU A 1 143 ? 26.801 -29.696 -30.901 1.00 46.22 143 GLU A O 1
#